Protein AF-A0A401MRU0-F1 (afdb_monomer_lite)

Secondary structure (DSSP, 8-state):
---PPPPPPTT--EEEEE--TT--S--EEEEE-HHHHTT--TTEEEEEEE-TTS-EEEEEEEHHHHHHHHTS--

Radius of gyration: 14.36 Å; chains: 1; bounding box: 32×40×29 Å

Structure (mmCIF, N/CA/C/O backbone):
data_AF-A0A401MRU0-F1
#
_entry.id   AF-A0A401MRU0-F1
#
loop_
_atom_site.group_PDB
_atom_site.id
_atom_site.type_symbol
_atom_site.label_atom_id
_atom_site.label_alt_id
_atom_site.label_comp_id
_atom_site.label_asym_id
_atom_site.label_entity_id
_atom_site.label_s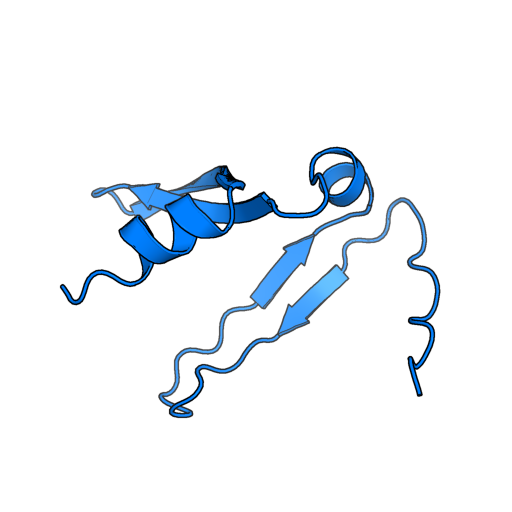eq_id
_atom_site.pdbx_PDB_ins_code
_atom_site.Cartn_x
_atom_site.Cartn_y
_atom_site.Cartn_z
_atom_site.occupancy
_atom_site.B_iso_or_equiv
_atom_site.auth_seq_id
_atom_site.auth_comp_id
_atom_site.auth_asym_id
_atom_site.auth_atom_id
_atom_site.pdbx_PDB_model_num
ATOM 1 N N . MET A 1 1 ? -4.096 -25.686 3.756 1.00 36.22 1 MET A N 1
ATOM 2 C CA . MET A 1 1 ? -4.959 -25.128 4.820 1.00 36.22 1 MET A CA 1
ATOM 3 C C . MET A 1 1 ? -4.891 -23.610 4.753 1.00 36.22 1 MET A C 1
ATOM 5 O O . MET A 1 1 ? -3.815 -23.064 4.952 1.00 36.22 1 MET A O 1
AT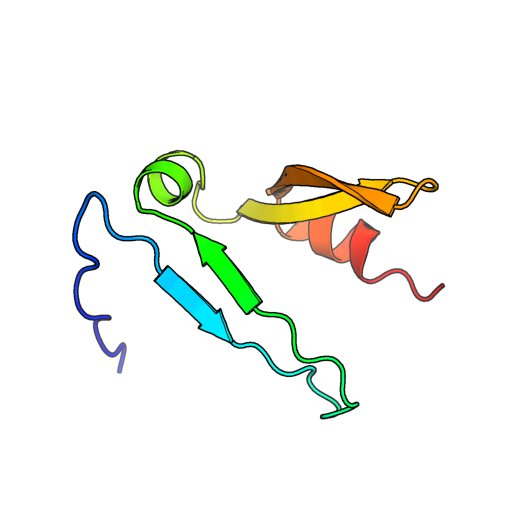OM 9 N N . SER A 1 2 ? -5.986 -22.924 4.421 1.00 49.19 2 SER A N 1
ATOM 10 C CA . SER A 1 2 ? -6.052 -21.460 4.490 1.00 49.19 2 SER A CA 1
ATOM 11 C C . SER A 1 2 ? -6.267 -21.048 5.945 1.00 49.19 2 SER A C 1
ATOM 13 O O . SER A 1 2 ? -7.350 -21.246 6.494 1.00 49.19 2 SER A O 1
ATOM 15 N N . ARG A 1 3 ? -5.237 -20.505 6.596 1.00 53.38 3 ARG A N 1
ATOM 16 C CA . ARG A 1 3 ? -5.408 -19.855 7.898 1.00 53.38 3 ARG A CA 1
ATOM 17 C C . ARG A 1 3 ? -6.290 -18.631 7.674 1.00 53.38 3 ARG A C 1
ATOM 19 O O . ARG A 1 3 ? -5.873 -17.706 6.983 1.00 53.38 3 ARG A O 1
ATOM 26 N N . SER A 1 4 ? -7.508 -18.648 8.214 1.00 59.16 4 SER A N 1
ATOM 27 C CA . SER A 1 4 ? -8.363 -17.464 8.176 1.00 59.16 4 SER A CA 1
ATOM 28 C C . SER A 1 4 ? -7.634 -16.349 8.913 1.00 59.16 4 SER A C 1
ATOM 30 O O . SER A 1 4 ? -7.258 -16.512 10.076 1.00 59.16 4 SER A O 1
ATOM 32 N N . LEU A 1 5 ? -7.386 -15.243 8.220 1.00 62.44 5 LEU A N 1
ATOM 33 C CA . LEU A 1 5 ? -6.840 -14.055 8.854 1.00 62.44 5 LEU A CA 1
ATOM 34 C C . LEU A 1 5 ? -7.871 -13.552 9.868 1.00 62.44 5 LEU A C 1
ATOM 36 O O . LEU A 1 5 ? -9.076 -13.559 9.593 1.00 62.44 5 LEU A O 1
ATOM 40 N N . THR A 1 6 ? -7.405 -13.165 11.056 1.00 72.75 6 THR A N 1
ATOM 41 C CA . THR A 1 6 ? -8.245 -12.475 12.038 1.00 72.75 6 THR A CA 1
ATOM 42 C C . THR A 1 6 ? -8.888 -11.277 11.349 1.00 72.75 6 THR A C 1
ATOM 44 O O . THR A 1 6 ? -8.200 -10.536 10.644 1.00 72.75 6 THR A O 1
ATOM 47 N N . ARG A 1 7 ? -10.205 -11.099 11.512 1.00 75.69 7 ARG A N 1
ATOM 48 C CA . ARG A 1 7 ? -10.890 -9.935 10.941 1.00 75.69 7 ARG A CA 1
ATOM 49 C C . ARG A 1 7 ? -10.235 -8.663 11.462 1.00 75.69 7 ARG A C 1
ATOM 51 O O . ARG A 1 7 ? -10.045 -8.512 12.665 1.00 75.69 7 ARG A O 1
ATOM 58 N N . LEU A 1 8 ? -9.926 -7.766 10.538 1.00 81.19 8 LEU A N 1
ATOM 59 C CA . LEU A 1 8 ? -9.467 -6.430 10.865 1.00 81.19 8 LEU A CA 1
ATOM 60 C C . LEU A 1 8 ? -10.637 -5.616 11.441 1.00 81.19 8 LEU A C 1
ATOM 62 O O . LEU A 1 8 ? -11.795 -5.783 11.051 1.00 81.19 8 LEU A O 1
ATOM 66 N N . THR A 1 9 ? -10.320 -4.746 12.386 1.00 83.12 9 THR A N 1
ATOM 67 C CA . THR A 1 9 ? -11.224 -3.849 13.092 1.00 83.12 9 THR A CA 1
ATOM 68 C C . THR A 1 9 ? -11.437 -2.572 12.265 1.00 83.12 9 THR A C 1
ATOM 70 O O . THR A 1 9 ? -10.467 -1.976 11.791 1.00 83.12 9 THR A O 1
ATOM 73 N N . PRO A 1 10 ? -12.684 -2.099 12.090 1.00 81.31 10 PRO A N 1
ATOM 74 C CA . PRO A 1 10 ? -12.954 -0.808 11.458 1.00 81.31 10 PRO A CA 1
ATOM 75 C C . PRO A 1 10 ? -12.269 0.360 12.173 1.00 81.31 10 PRO A C 1
ATOM 77 O O . PRO A 1 10 ? -12.047 0.307 13.382 1.00 81.31 10 PRO A O 1
ATOM 80 N N . LYS A 1 11 ? -11.973 1.431 11.422 1.00 80.69 11 LYS A N 1
ATOM 81 C CA . LYS A 1 11 ? -11.332 2.666 11.925 1.00 80.69 11 LYS A CA 1
ATOM 82 C C . LYS A 1 11 ? -9.981 2.438 12.619 1.00 80.69 11 LYS A C 1
ATOM 84 O O . LYS A 1 11 ? -9.573 3.234 13.457 1.00 80.69 11 LYS A O 1
ATOM 89 N N . THR A 1 12 ? -9.308 1.341 12.286 1.00 84.25 12 THR A N 1
ATOM 90 C CA . THR A 1 12 ? -7.963 1.029 12.769 1.00 84.25 12 THR A CA 1
ATOM 91 C C . THR A 1 12 ? -6.990 1.161 11.611 1.00 84.25 12 THR A C 1
ATOM 93 O O . THR A 1 12 ? -7.209 0.565 10.555 1.00 84.25 12 THR A O 1
ATOM 96 N N . THR A 1 13 ? -5.924 1.929 11.817 1.00 85.50 13 THR A N 1
ATOM 97 C CA . THR A 1 13 ? -4.780 1.951 10.906 1.00 85.50 13 THR A CA 1
ATOM 98 C C . THR A 1 13 ? -3.882 0.767 11.231 1.00 85.50 13 THR A C 1
ATOM 100 O O . THR A 1 13 ? -3.401 0.621 12.355 1.00 85.50 13 THR A O 1
ATOM 103 N N . TYR A 1 14 ? -3.667 -0.085 10.242 1.00 82.25 14 TYR A N 1
ATOM 104 C CA . TYR A 1 14 ? -2.750 -1.210 10.296 1.00 82.25 14 TYR A CA 1
ATOM 105 C C . TYR A 1 14 ? -1.441 -0.834 9.628 1.00 82.25 14 TYR A C 1
ATOM 107 O O . TYR A 1 14 ? -1.442 -0.130 8.624 1.00 82.25 14 TYR A O 1
ATOM 115 N N . VAL A 1 15 ? -0.33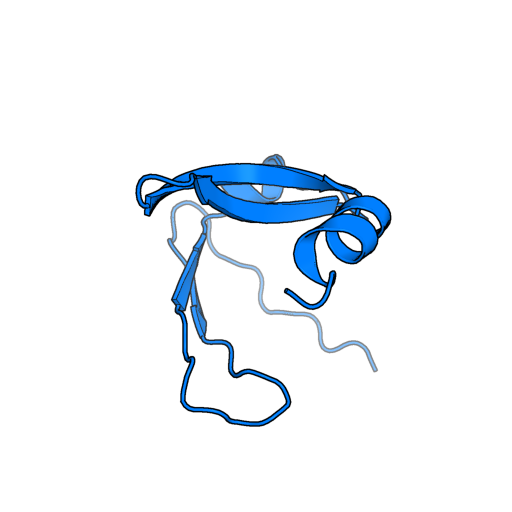5 -1.345 10.163 1.00 81.44 15 VAL A N 1
ATOM 116 C CA . VAL A 1 15 ? 0.990 -1.185 9.565 1.00 81.44 15 VAL A CA 1
ATOM 117 C C . VAL A 1 15 ? 1.504 -2.556 9.156 1.00 81.44 15 VAL A C 1
ATOM 119 O O . VAL A 1 15 ? 1.629 -3.454 9.992 1.00 81.44 15 VAL A O 1
ATOM 122 N N . LEU A 1 16 ? 1.788 -2.723 7.867 1.00 77.00 16 LEU A N 1
ATOM 123 C CA . LEU A 1 16 ? 2.462 -3.902 7.342 1.00 77.00 16 LEU A CA 1
ATOM 124 C C . LEU A 1 16 ? 3.952 -3.603 7.199 1.00 77.00 16 LEU A C 1
ATOM 126 O O . LEU A 1 16 ? 4.338 -2.665 6.503 1.00 77.00 16 LEU A O 1
ATOM 130 N N . TYR A 1 17 ? 4.780 -4.434 7.825 1.00 72.62 17 TYR A N 1
ATOM 131 C CA . TYR A 1 17 ? 6.224 -4.419 7.633 1.00 72.62 17 TYR A CA 1
ATOM 132 C C . TYR A 1 17 ? 6.599 -5.484 6.608 1.00 72.62 17 TYR A C 1
ATOM 134 O O . TYR A 1 17 ? 6.340 -6.671 6.812 1.00 72.62 17 TYR A O 1
ATOM 142 N N . GLY A 1 18 ? 7.177 -5.045 5.493 1.00 68.44 18 GLY A N 1
ATOM 143 C CA . GLY A 1 18 ? 7.726 -5.923 4.469 1.00 68.44 18 GLY A CA 1
ATOM 144 C C . GLY A 1 18 ? 9.251 -5.907 4.483 1.00 68.44 18 GLY A C 1
ATOM 145 O O . GLY A 1 18 ? 9.868 -4.875 4.754 1.00 68.44 18 GLY A O 1
ATOM 146 N N . TRP A 1 19 ? 9.845 -7.047 4.142 1.00 67.81 19 TRP A N 1
ATOM 147 C CA . TRP A 1 19 ? 11.237 -7.133 3.709 1.00 67.81 19 TRP A CA 1
ATOM 148 C C . TRP A 1 19 ? 11.297 -7.456 2.224 1.00 67.81 19 TRP A C 1
ATOM 150 O O . TRP A 1 19 ? 10.424 -8.145 1.686 1.00 67.81 19 TRP A O 1
ATOM 160 N N . THR A 1 20 ? 12.333 -6.952 1.561 1.00 70.12 20 THR A N 1
ATOM 161 C CA . THR A 1 20 ? 12.659 -7.369 0.202 1.00 70.12 20 THR A CA 1
ATOM 162 C C . THR A 1 20 ? 13.082 -8.836 0.198 1.00 70.12 20 THR A C 1
ATOM 164 O O . THR A 1 20 ? 13.596 -9.372 1.181 1.00 70.12 20 THR A O 1
ATOM 167 N N . LYS A 1 21 ? 12.869 -9.515 -0.933 1.00 69.62 21 LYS A N 1
ATOM 168 C CA . LYS A 1 21 ? 13.207 -10.939 -1.090 1.00 69.62 21 LYS A CA 1
ATOM 169 C C . LYS A 1 21 ? 14.695 -11.227 -0.846 1.00 69.62 21 LYS A C 1
ATOM 171 O O . LYS A 1 21 ? 15.041 -12.322 -0.414 1.00 69.62 21 LYS A O 1
ATOM 176 N N . ASP A 1 22 ? 15.556 -10.268 -1.163 1.00 76.50 22 ASP A N 1
ATOM 177 C CA . ASP A 1 22 ? 17.009 -10.362 -1.027 1.00 76.50 22 ASP A CA 1
ATOM 178 C C . ASP A 1 22 ? 17.521 -9.950 0.364 1.00 76.50 22 ASP A C 1
ATOM 180 O O . ASP A 1 22 ? 18.722 -10.034 0.609 1.00 76.50 22 ASP A O 1
ATOM 184 N N . ASN A 1 23 ? 16.636 -9.531 1.280 1.00 64.38 23 ASN A N 1
ATOM 185 C CA . ASN A 1 23 ? 16.986 -8.961 2.585 1.00 64.38 23 ASN A CA 1
ATOM 186 C C . ASN A 1 23 ? 17.995 -7.802 2.503 1.00 64.38 23 ASN A C 1
ATOM 188 O O . ASN A 1 23 ? 18.659 -7.493 3.497 1.00 64.38 23 ASN A O 1
ATOM 192 N N . SER A 1 24 ? 18.123 -7.148 1.343 1.00 61.75 24 SER A N 1
ATOM 193 C CA . SER A 1 24 ? 18.790 -5.853 1.289 1.00 61.75 24 SER A CA 1
ATOM 194 C C . SER A 1 24 ? 18.013 -4.903 2.205 1.00 61.75 24 SER A C 1
ATOM 196 O O . SER A 1 24 ? 16.804 -5.046 2.367 1.00 61.75 24 SER A O 1
ATOM 198 N N . TRP A 1 25 ? 18.696 -3.989 2.893 1.00 51.59 25 TRP A N 1
ATOM 199 C CA . TRP A 1 25 ? 18.183 -3.189 4.023 1.00 51.59 25 TRP A CA 1
ATOM 200 C C . TRP A 1 25 ? 17.033 -2.202 3.715 1.00 51.59 25 TRP A C 1
ATOM 202 O O . TRP A 1 25 ? 16.862 -1.189 4.388 1.00 51.59 25 TRP A O 1
ATOM 212 N N . SER A 1 26 ? 16.201 -2.495 2.727 1.00 56.47 26 SER A N 1
ATOM 213 C CA . SER A 1 26 ? 15.014 -1.743 2.363 1.00 56.47 26 SER A CA 1
ATOM 214 C C . SER A 1 26 ? 13.801 -2.331 3.088 1.00 56.47 26 SER A C 1
ATOM 216 O O . SER A 1 26 ? 13.029 -3.108 2.530 1.00 56.47 26 SER A O 1
ATOM 218 N N . SER A 1 27 ? 13.623 -1.982 4.363 1.00 61.75 27 SER A N 1
ATOM 219 C CA . SER A 1 27 ? 12.338 -2.185 5.039 1.00 61.75 27 SER A CA 1
ATOM 220 C C . SER A 1 27 ? 11.492 -0.929 4.877 1.00 61.75 27 SER A C 1
ATOM 222 O O . SER A 1 27 ? 11.916 0.149 5.293 1.00 61.75 27 SER A O 1
ATOM 224 N N . ARG A 1 28 ? 10.287 -1.062 4.324 1.00 71.06 28 ARG A N 1
ATOM 225 C CA . ARG A 1 28 ? 9.292 0.016 4.312 1.00 71.06 28 ARG A CA 1
ATOM 226 C C . ARG A 1 28 ? 8.039 -0.467 5.027 1.00 71.06 28 ARG A C 1
ATOM 228 O O . ARG A 1 28 ? 7.603 -1.605 4.846 1.00 71.06 28 ARG A O 1
ATOM 235 N N . SER A 1 29 ? 7.490 0.394 5.874 1.00 72.75 29 SER A N 1
ATOM 236 C CA . SER A 1 29 ? 6.166 0.201 6.449 1.00 72.75 29 SER A CA 1
ATOM 237 C C . SER A 1 29 ? 5.122 0.789 5.513 1.00 72.75 29 SER A C 1
ATOM 239 O O . SER A 1 29 ? 5.289 1.914 5.044 1.00 72.75 29 SER A O 1
ATOM 241 N N . VAL A 1 30 ? 4.035 0.059 5.293 1.00 77.00 30 VAL A N 1
ATOM 242 C CA . VAL A 1 30 ? 2.851 0.576 4.601 1.00 77.00 30 VAL A CA 1
ATOM 243 C C . VAL A 1 30 ? 1.707 0.625 5.600 1.00 77.00 30 VAL A C 1
ATOM 245 O O . VAL A 1 30 ? 1.396 -0.385 6.236 1.00 77.00 30 VAL A O 1
ATOM 248 N N . SER A 1 31 ? 1.102 1.800 5.742 1.00 82.06 31 SER A N 1
ATOM 249 C CA . SER A 1 31 ? -0.069 2.012 6.590 1.00 82.06 31 SER A CA 1
ATOM 250 C C . SER A 1 31 ? -1.340 1.929 5.750 1.00 82.06 31 SER A C 1
ATOM 252 O O . SER A 1 31 ? -1.389 2.497 4.662 1.00 82.06 31 SER A O 1
ATOM 254 N N . PHE A 1 32 ? -2.368 1.241 6.241 1.00 80.69 32 PHE A N 1
ATOM 255 C CA . PHE A 1 32 ? -3.661 1.133 5.559 1.00 80.69 32 PHE A CA 1
ATOM 256 C C . PHE A 1 32 ? -4.813 1.030 6.558 1.00 80.69 32 PHE A C 1
ATOM 258 O O . PHE A 1 32 ? -4.626 0.587 7.694 1.00 80.69 32 PHE A O 1
ATOM 265 N N . ASP A 1 33 ? -6.020 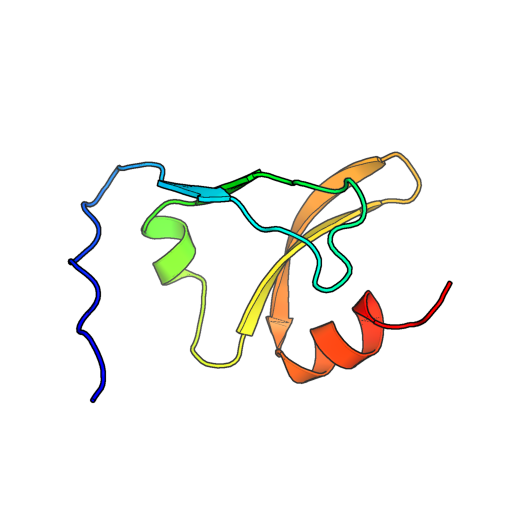1.391 6.133 1.00 84.56 33 ASP A N 1
ATOM 266 C CA . ASP A 1 33 ? -7.247 1.138 6.890 1.00 84.56 33 ASP A CA 1
ATOM 267 C C . ASP A 1 33 ? -8.295 0.353 6.073 1.00 84.56 33 ASP A C 1
ATOM 269 O O . ASP A 1 33 ? -8.109 0.025 4.901 1.00 84.56 33 ASP A O 1
ATOM 273 N N . LEU A 1 34 ? -9.414 -0.027 6.702 1.00 81.56 34 LEU A N 1
ATOM 274 C CA . LEU A 1 34 ? -10.468 -0.795 6.018 1.00 81.56 34 LEU A CA 1
ATOM 275 C C . LEU A 1 34 ? -11.223 -0.008 4.935 1.00 81.56 34 LEU A C 1
ATOM 277 O O . LEU A 1 34 ? -11.848 -0.617 4.066 1.00 81.56 34 LEU A O 1
ATOM 281 N N . THR A 1 35 ? -11.171 1.319 4.956 1.00 80.25 35 THR A N 1
ATOM 282 C CA . THR A 1 35 ? -11.678 2.168 3.870 1.00 80.25 35 THR A CA 1
ATOM 283 C C . THR A 1 35 ? -10.832 1.975 2.617 1.00 80.25 35 THR A C 1
ATOM 285 O O . THR A 1 35 ? -11.380 1.936 1.515 1.00 80.25 35 THR A O 1
ATOM 288 N N . ASP A 1 36 ? -9.518 1.782 2.773 1.00 75.31 36 ASP A N 1
ATOM 289 C CA . ASP A 1 36 ? -8.636 1.427 1.659 1.00 75.31 36 ASP A CA 1
ATOM 290 C C . ASP A 1 36 ? -8.980 0.050 1.090 1.00 75.31 36 ASP A C 1
ATOM 292 O O . ASP A 1 36 ? -8.998 -0.115 -0.127 1.00 75.31 36 ASP A O 1
ATOM 296 N N . LEU A 1 37 ? -9.354 -0.917 1.938 1.00 73.38 37 LEU A N 1
ATOM 297 C CA . LEU A 1 37 ? -9.823 -2.230 1.477 1.00 73.38 37 LEU A CA 1
ATOM 298 C C . LEU A 1 37 ? -11.079 -2.111 0.599 1.00 73.38 37 LEU A C 1
ATOM 300 O O . LEU A 1 37 ? -11.179 -2.788 -0.419 1.00 73.38 37 LEU A O 1
ATOM 304 N N . GLY A 1 38 ? -12.009 -1.214 0.943 1.00 74.69 38 GLY A N 1
ATOM 305 C CA . GLY A 1 38 ? -13.200 -0.944 0.127 1.00 74.69 38 GLY A CA 1
ATOM 306 C C . GLY A 1 38 ? -12.893 -0.386 -1.270 1.00 74.69 38 GLY A C 1
ATOM 307 O O . 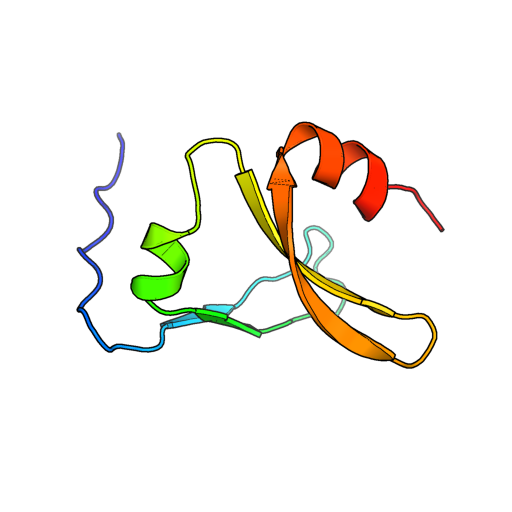GLY A 1 38 ? -13.749 -0.434 -2.149 1.00 74.69 38 GLY A O 1
ATOM 308 N N . ARG A 1 39 ? -11.674 0.120 -1.491 1.00 75.94 39 ARG A N 1
ATOM 309 C CA . ARG A 1 39 ? -11.196 0.645 -2.780 1.00 75.94 39 ARG A CA 1
ATOM 310 C C . ARG A 1 39 ? -10.385 -0.378 -3.578 1.00 75.94 39 ARG A C 1
ATOM 312 O O . ARG A 1 39 ? -10.055 -0.113 -4.731 1.00 75.94 39 ARG A O 1
ATOM 319 N N . ILE A 1 40 ? -10.059 -1.528 -2.988 1.00 83.94 40 ILE A N 1
ATOM 320 C CA . ILE A 1 40 ? -9.224 -2.561 -3.604 1.00 83.94 40 ILE A CA 1
ATOM 321 C C . ILE A 1 40 ? -10.118 -3.716 -4.044 1.00 83.94 40 ILE A C 1
ATOM 323 O O . ILE A 1 40 ? -10.707 -4.431 -3.235 1.00 83.94 40 ILE A O 1
ATOM 327 N N . SER A 1 41 ? -10.191 -3.925 -5.355 1.00 86.62 41 SER A N 1
ATOM 328 C CA . SER A 1 41 ? -10.863 -5.095 -5.921 1.00 86.62 41 SER A CA 1
ATOM 329 C C . SER A 1 41 ? -9.902 -6.288 -5.983 1.00 86.62 41 SER A C 1
ATOM 331 O O . SER A 1 41 ? -8.698 -6.089 -6.192 1.00 86.62 41 SER A O 1
ATOM 333 N N . PRO A 1 42 ? -10.385 -7.539 -5.850 1.00 87.94 42 PRO A N 1
ATOM 334 C CA . PRO A 1 42 ? -9.557 -8.716 -6.097 1.00 87.94 42 PRO A CA 1
ATOM 335 C C . PRO A 1 42 ? -8.822 -8.616 -7.443 1.00 87.94 42 PRO A C 1
ATOM 337 O O . PRO A 1 42 ? -9.426 -8.295 -8.462 1.00 87.94 42 PRO A O 1
ATOM 340 N N . GLY A 1 43 ? -7.510 -8.869 -7.440 1.00 89.38 43 GLY A N 1
ATOM 341 C CA . GLY A 1 43 ? -6.658 -8.751 -8.632 1.00 89.38 43 GLY A CA 1
ATOM 342 C C . GLY A 1 43 ? -6.055 -7.361 -8.878 1.00 89.38 43 GLY A C 1
ATOM 343 O O . GLY A 1 43 ? -5.288 -7.205 -9.830 1.00 89.38 43 GLY A O 1
ATOM 344 N N . THR A 1 44 ? -6.341 -6.376 -8.023 1.00 91.56 44 THR A N 1
ATOM 345 C CA . THR A 1 44 ? -5.696 -5.052 -8.046 1.00 91.56 44 THR A CA 1
ATOM 346 C C . THR A 1 44 ? -4.660 -4.901 -6.935 1.00 91.56 44 THR A C 1
ATOM 348 O O . THR A 1 44 ? -4.690 -5.618 -5.933 1.00 91.56 44 THR A O 1
ATOM 351 N N . VAL A 1 45 ? -3.727 -3.975 -7.133 1.00 89.06 45 VAL A N 1
ATOM 352 C CA . VAL A 1 45 ? -2.674 -3.608 -6.184 1.00 89.06 45 VAL A CA 1
ATOM 353 C C . VAL A 1 45 ? -2.734 -2.104 -5.965 1.00 89.06 45 VAL A C 1
ATOM 355 O O . VAL A 1 45 ? -2.810 -1.343 -6.929 1.00 89.06 45 VAL A O 1
ATOM 358 N N . ARG A 1 46 ? -2.681 -1.686 -4.698 1.00 87.56 46 ARG A N 1
ATOM 359 C CA . ARG A 1 46 ? -2.522 -0.287 -4.296 1.00 87.56 46 ARG A CA 1
ATOM 360 C C . ARG A 1 46 ? -1.087 -0.057 -3.832 1.00 87.56 46 ARG A C 1
ATOM 362 O O . ARG A 1 46 ? -0.589 -0.846 -3.032 1.00 87.56 46 ARG A O 1
ATOM 369 N N . TYR A 1 47 ? -0.440 0.986 -4.338 1.00 85.62 47 TYR A N 1
ATOM 370 C CA . TYR A 1 47 ? 0.920 1.375 -3.959 1.00 85.62 47 TYR A CA 1
ATOM 371 C C . TYR A 1 47 ? 1.095 2.893 -4.072 1.00 85.62 47 TYR A C 1
ATOM 373 O O . TYR A 1 47 ? 0.300 3.557 -4.741 1.00 85.62 47 TYR A O 1
ATOM 381 N N . ASP A 1 48 ? 2.123 3.419 -3.409 1.00 86.12 48 ASP A N 1
ATOM 382 C CA . ASP A 1 48 ? 2.508 4.824 -3.521 1.00 86.12 48 ASP A CA 1
ATOM 383 C C . ASP A 1 48 ? 3.367 5.006 -4.776 1.00 86.12 48 ASP A C 1
ATOM 385 O O . ASP A 1 48 ? 4.478 4.476 -4.861 1.00 86.12 48 ASP A O 1
ATOM 389 N N . ASP A 1 49 ? 2.837 5.720 -5.767 1.00 86.81 49 ASP A N 1
ATOM 390 C CA . ASP A 1 49 ? 3.606 6.157 -6.925 1.00 86.81 49 ASP A CA 1
ATOM 391 C C . ASP A 1 49 ? 4.500 7.321 -6.509 1.00 86.81 49 ASP A C 1
ATOM 393 O O . ASP A 1 49 ? 4.019 8.311 -5.952 1.00 86.81 49 ASP A O 1
ATOM 397 N N . ILE A 1 50 ? 5.802 7.175 -6.744 1.00 84.94 50 ILE A N 1
ATOM 398 C CA . ILE A 1 50 ? 6.799 8.176 -6.374 1.00 84.94 50 ILE A CA 1
ATOM 399 C C . ILE A 1 50 ? 7.150 8.953 -7.636 1.00 84.94 50 ILE A C 1
ATOM 401 O O . ILE A 1 50 ? 7.782 8.426 -8.555 1.00 84.94 50 ILE A O 1
ATOM 405 N N . SER A 1 51 ? 6.746 10.219 -7.678 1.00 85.06 51 SER A N 1
ATOM 406 C CA . SER A 1 51 ? 7.081 11.109 -8.786 1.00 85.06 51 SER A CA 1
ATOM 407 C C . SER A 1 51 ? 8.593 11.352 -8.876 1.00 85.06 51 SER A C 1
ATOM 409 O O . SER A 1 51 ? 9.350 11.115 -7.932 1.00 85.06 51 SER A O 1
ATOM 411 N N . ALA A 1 52 ? 9.050 11.920 -9.996 1.00 84.25 52 ALA A N 1
ATOM 412 C CA . ALA A 1 52 ? 10.451 12.318 -10.165 1.00 84.25 52 ALA A CA 1
ATOM 413 C C . ALA A 1 52 ? 10.948 13.295 -9.079 1.00 84.25 52 ALA A C 1
ATOM 415 O O . ALA A 1 52 ? 12.149 13.369 -8.822 1.00 84.25 52 ALA A O 1
ATOM 416 N N . ASN A 1 53 ? 10.026 14.013 -8.436 1.00 88.88 53 ASN A N 1
ATOM 417 C CA . ASN A 1 53 ? 10.309 15.007 -7.407 1.00 88.88 53 ASN A CA 1
ATOM 418 C C . ASN A 1 53 ? 10.306 14.399 -5.994 1.00 88.88 53 ASN A C 1
ATOM 420 O O . ASN A 1 53 ? 10.601 15.099 -5.029 1.00 88.88 53 ASN A O 1
ATOM 424 N N . GLY A 1 54 ? 9.964 13.113 -5.865 1.00 85.12 54 GLY A N 1
ATOM 425 C CA . GLY A 1 54 ? 9.821 12.420 -4.587 1.00 85.12 54 GLY A CA 1
ATOM 426 C C . GLY A 1 54 ? 8.428 12.517 -3.962 1.00 85.12 54 GLY A C 1
ATOM 427 O O . GLY A 1 54 ? 8.220 11.939 -2.900 1.00 85.12 54 GLY A O 1
ATOM 428 N N . ASP A 1 55 ? 7.475 13.205 -4.600 1.00 87.62 55 ASP A N 1
ATOM 429 C CA . ASP A 1 55 ? 6.092 13.249 -4.115 1.00 87.62 55 ASP A CA 1
ATOM 430 C C . ASP A 1 55 ? 5.438 11.873 -4.241 1.00 87.62 55 ASP A C 1
ATOM 432 O O . ASP A 1 55 ? 5.504 11.251 -5.304 1.00 87.62 55 ASP A O 1
ATOM 436 N N . GLU A 1 56 ? 4.785 11.430 -3.169 1.00 88.56 56 GLU A N 1
ATOM 437 C CA . GLU A 1 56 ? 4.123 10.131 -3.087 1.00 88.56 56 GLU A CA 1
ATOM 438 C C . GLU A 1 56 ? 2.614 10.290 -3.285 1.00 88.56 56 GLU A C 1
ATOM 440 O O . GLU A 1 56 ? 1.969 11.124 -2.644 1.00 88.56 56 GLU A O 1
ATOM 445 N N . SER A 1 57 ? 2.030 9.502 -4.186 1.00 87.44 57 SER A N 1
ATOM 446 C CA . SER A 1 57 ? 0.589 9.514 -4.453 1.00 87.44 57 SER A CA 1
ATOM 447 C C . SER A 1 57 ? 0.032 8.096 -4.539 1.00 87.44 57 SER A C 1
ATOM 449 O O . SER A 1 57 ? 0.522 7.292 -5.331 1.00 87.44 57 SER A O 1
ATOM 451 N N . PRO A 1 58 ? -1.018 7.756 -3.771 1.00 86.75 58 PRO A N 1
ATOM 452 C CA . PRO A 1 58 ? -1.524 6.395 -3.754 1.00 86.75 58 PRO A CA 1
ATOM 453 C C . PRO A 1 58 ? -2.361 6.110 -5.003 1.00 86.75 58 PRO A C 1
ATOM 455 O O . PRO A 1 58 ? -3.411 6.724 -5.220 1.00 86.75 58 PRO A O 1
ATOM 458 N N . ILE A 1 59 ? -1.951 5.113 -5.783 1.00 89.38 59 ILE A N 1
ATOM 459 C CA . ILE A 1 59 ? -2.666 4.657 -6.981 1.00 89.38 59 ILE A CA 1
ATOM 460 C C . ILE A 1 59 ? -3.111 3.205 -6.839 1.00 89.38 59 ILE A C 1
ATOM 462 O O . ILE A 1 59 ? -2.667 2.477 -5.953 1.00 89.38 59 ILE A O 1
ATOM 466 N N . THR A 1 60 ? -4.064 2.774 -7.663 1.00 91.38 60 THR A N 1
ATOM 467 C CA . THR A 1 60 ? -4.573 1.396 -7.657 1.00 91.38 60 THR A CA 1
ATOM 468 C C . THR A 1 60 ? -4.693 0.897 -9.085 1.00 91.38 60 THR A C 1
ATOM 470 O O . THR A 1 60 ? -5.417 1.485 -9.883 1.00 91.38 60 THR A O 1
ATOM 473 N N . VAL A 1 61 ? -3.972 -0.178 -9.395 1.00 91.88 61 VAL A N 1
ATOM 474 C CA . VAL A 1 61 ? -3.835 -0.717 -10.756 1.00 91.88 61 VAL A CA 1
ATOM 475 C C . VAL A 1 61 ? -4.034 -2.236 -10.763 1.00 91.88 61 VAL A C 1
ATOM 477 O O . VAL A 1 61 ? -3.903 -2.882 -9.717 1.00 91.88 61 VAL A O 1
ATOM 480 N N . PRO A 1 62 ? -4.337 -2.862 -11.913 1.00 94.12 62 PRO A N 1
ATOM 481 C CA . PRO A 1 62 ? -4.312 -4.315 -12.047 1.00 94.12 62 PRO A CA 1
ATOM 482 C C . PRO A 1 62 ? -2.936 -4.904 -11.702 1.00 94.12 62 PRO A C 1
ATOM 484 O O . PRO A 1 62 ? -1.899 -4.350 -12.060 1.00 94.12 62 PRO A O 1
ATOM 487 N N . LEU A 1 63 ? -2.907 -6.089 -11.084 1.00 90.12 63 LEU A N 1
ATOM 488 C CA . LEU A 1 63 ? -1.654 -6.773 -10.728 1.00 90.12 63 LEU A CA 1
ATOM 489 C C . LEU A 1 63 ? -0.726 -6.993 -11.936 1.00 90.12 63 LEU A C 1
ATOM 491 O O . LEU A 1 63 ? 0.494 -6.947 -11.796 1.00 90.12 63 LEU A O 1
ATOM 495 N N . ALA A 1 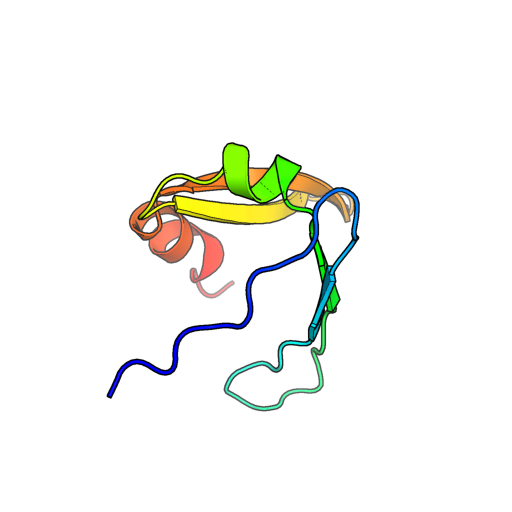64 ? -1.294 -7.261 -13.114 1.00 91.25 64 ALA A N 1
ATOM 496 C CA . ALA A 1 64 ? -0.523 -7.441 -14.341 1.00 91.25 64 ALA A CA 1
ATOM 497 C C . ALA A 1 64 ? 0.199 -6.151 -14.760 1.00 91.25 64 ALA A C 1
ATOM 499 O O . ALA A 1 64 ? 1.366 -6.205 -15.139 1.00 91.25 64 ALA A O 1
ATOM 500 N N . GLU A 1 65 ? -0.474 -5.005 -14.635 1.00 91.62 65 GLU A N 1
ATOM 501 C CA . GLU A 1 65 ? 0.105 -3.696 -14.928 1.00 91.62 65 GLU A CA 1
ATOM 502 C C . GLU A 1 65 ? 1.219 -3.368 -13.939 1.00 91.62 65 GLU A C 1
ATOM 504 O O . GLU A 1 65 ? 2.330 -3.073 -14.367 1.00 91.62 65 GLU A O 1
ATOM 509 N N . PHE A 1 66 ? 0.967 -3.542 -12.637 1.00 89.94 66 PHE A N 1
ATOM 510 C CA . PHE A 1 66 ? 1.981 -3.340 -11.601 1.00 89.94 66 PHE A CA 1
ATOM 511 C C . PHE A 1 66 ? 3.261 -4.136 -11.885 1.00 89.94 66 PHE A C 1
ATOM 513 O O . PHE A 1 66 ? 4.359 -3.592 -11.852 1.00 89.94 66 PHE A O 1
ATOM 520 N N . LYS A 1 67 ? 3.136 -5.424 -12.228 1.00 87.38 67 LYS A N 1
ATOM 521 C CA . LYS A 1 67 ? 4.294 -6.260 -12.585 1.00 87.38 67 LYS A CA 1
ATOM 522 C C . LYS A 1 67 ? 5.013 -5.765 -13.840 1.00 87.38 67 LYS A C 1
ATOM 524 O O . LYS A 1 67 ? 6.229 -5.892 -13.925 1.00 87.38 67 LYS A O 1
ATOM 529 N N . ALA A 1 68 ? 4.276 -5.236 -14.812 1.00 88.19 68 ALA A N 1
ATOM 530 C CA . ALA A 1 68 ? 4.844 -4.735 -16.056 1.00 88.19 68 ALA A CA 1
ATOM 531 C C . ALA A 1 68 ? 5.556 -3.385 -15.888 1.00 88.19 68 ALA A C 1
ATOM 533 O O . ALA A 1 68 ? 6.440 -3.078 -16.684 1.00 88.19 68 ALA A O 1
ATOM 534 N N . THR A 1 69 ? 5.178 -2.567 -14.903 1.00 83.25 69 THR A N 1
ATOM 535 C CA . THR A 1 69 ? 5.727 -1.216 -14.704 1.00 83.25 69 THR A CA 1
ATOM 536 C C . THR A 1 69 ? 6.730 -1.150 -13.559 1.00 83.25 69 THR A C 1
ATOM 538 O O . THR A 1 69 ? 7.836 -0.658 -13.765 1.00 83.25 69 THR A O 1
ATOM 541 N N . ALA A 1 70 ? 6.387 -1.681 -12.385 1.00 76.19 70 ALA A N 1
ATOM 542 C CA . ALA A 1 70 ? 7.180 -1.549 -11.163 1.00 76.19 70 ALA A CA 1
ATOM 543 C C . ALA A 1 70 ? 8.381 -2.507 -11.098 1.00 76.19 70 ALA A C 1
ATOM 545 O O . ALA A 1 70 ? 9.329 -2.247 -10.365 1.00 76.19 70 ALA A O 1
ATOM 546 N N . CYS A 1 71 ? 8.357 -3.611 -11.853 1.00 68.00 71 CYS A N 1
ATOM 547 C CA . CYS A 1 71 ? 9.464 -4.574 -11.917 1.00 68.00 71 CYS A CA 1
ATOM 548 C C . CYS A 1 71 ? 10.356 -4.391 -13.152 1.00 68.00 71 CYS A C 1
ATOM 550 O O . CYS A 1 71 ? 11.123 -5.293 -13.481 1.00 68.00 71 CYS A O 1
ATOM 552 N N . LYS A 1 72 ? 10.243 -3.267 -13.869 1.00 66.06 72 LYS A N 1
ATOM 553 C CA . LYS A 1 72 ? 11.234 -2.931 -14.892 1.00 66.06 72 LYS A CA 1
ATOM 554 C C . LYS A 1 72 ? 12.533 -2.585 -14.177 1.00 66.06 72 LYS A C 1
ATOM 556 O O . LYS A 1 72 ? 12.572 -1.600 -13.444 1.00 66.06 72 LYS A O 1
ATOM 561 N N . ASP A 1 73 ? 13.554 -3.412 -14.385 1.00 48.78 73 ASP A N 1
ATOM 562 C CA . ASP A 1 73 ? 14.921 -3.104 -13.975 1.00 48.78 73 ASP A CA 1
ATOM 563 C C . ASP A 1 73 ? 15.272 -1.705 -14.496 1.00 48.78 73 ASP A C 1
ATOM 565 O O . ASP A 1 73 ? 15.118 -1.418 -15.689 1.00 48.78 73 ASP A O 1
ATOM 569 N N . ARG A 1 74 ? 15.647 -0.820 -13.575 1.00 47.81 74 ARG A N 1
ATOM 570 C CA . ARG A 1 74 ? 16.139 0.517 -13.890 1.00 47.81 74 ARG A CA 1
ATOM 571 C C . ARG A 1 74 ? 17.651 0.481 -14.034 1.00 47.81 74 ARG A C 1
ATOM 573 O O . ARG A 1 74 ? 18.290 -0.211 -13.212 1.00 47.81 74 ARG A O 1
#

Foldseek 3Di:
DDDPDDDDDAPDKDWDWDADPVNPVDIDIDIDGVVVVVVADPQKDWDWDQDPVRDTDIDIDGPVVCCVPVVPDD

pLDDT: mean 77.63, std 12.56, range [36.22, 94.12]

Sequence (74 aa):
MSRSLTRLTPKTTYVLYGWTKDNSWSSRSVSFDLTDLGRISPGTVRYDDISANGDESPITVPLAEFKATACKDR